Protein AF-A0A424SWW0-F1 (afdb_monomer_lite)

Radius of gyration: 15.71 Å; chains: 1; bounding box: 41×30×38 Å

Foldseek 3Di:
DDAAEEEDEDDPAAQKDFDADWDPDDPTDTLDVPDPVRMDGNDDPRHQDPQQWDQDPNGIYHYQYPGPVRGGDDDDDDDDPPPDPPPD

pLDDT: mean 86.75, std 9.5, range [58.09, 97.12]

Structure (mmCIF, N/CA/C/O backbone):
data_AF-A0A424SWW0-F1
#
_entry.id   AF-A0A424SWW0-F1
#
loop_
_atom_site.group_PDB
_atom_site.id
_atom_site.type_symbol
_atom_site.label_atom_id
_atom_site.label_alt_id
_atom_site.label_comp_id
_atom_site.label_asym_id
_atom_site.label_entity_id
_atom_site.label_seq_id
_atom_site.pdbx_PDB_ins_code
_atom_site.Cartn_x
_atom_site.Cartn_y
_atom_site.Cartn_z
_atom_s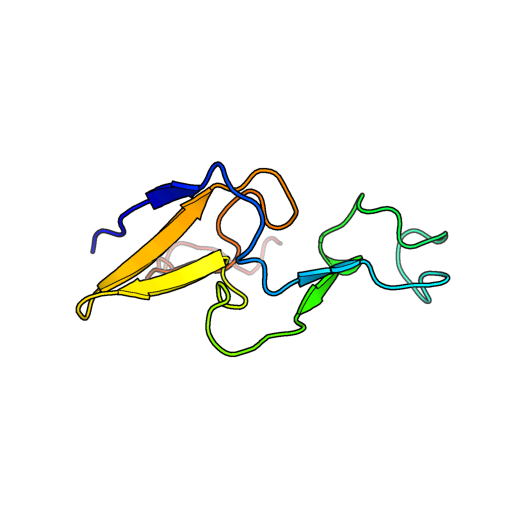ite.occupancy
_atom_site.B_iso_or_equiv
_atom_site.auth_seq_id
_atom_site.auth_comp_id
_atom_site.auth_asym_id
_atom_site.auth_atom_id
_atom_site.pdbx_PDB_model_num
ATOM 1 N N . MET A 1 1 ? -22.678 -4.785 6.526 1.00 63.09 1 MET A N 1
ATOM 2 C CA . MET A 1 1 ? -21.427 -4.707 7.306 1.00 63.09 1 MET A CA 1
ATOM 3 C C . MET A 1 1 ? -20.677 -3.470 6.848 1.00 63.09 1 MET A C 1
ATOM 5 O O . MET A 1 1 ? -20.655 -3.214 5.652 1.00 63.09 1 MET A O 1
ATOM 9 N N . HIS A 1 2 ? -20.182 -2.670 7.785 1.00 76.75 2 HIS A N 1
ATOM 10 C CA . HIS A 1 2 ? -19.610 -1.351 7.526 1.00 76.75 2 HIS A CA 1
ATOM 11 C C . HIS A 1 2 ? -18.168 -1.335 8.026 1.00 76.75 2 HIS A C 1
ATOM 13 O O . HIS A 1 2 ? -17.920 -1.783 9.144 1.00 76.75 2 HIS A O 1
ATOM 19 N N . PHE A 1 3 ? -17.253 -0.830 7.204 1.00 85.50 3 PHE A N 1
ATOM 20 C CA . PHE A 1 3 ? -15.876 -0.579 7.605 1.00 85.50 3 PHE A CA 1
ATOM 21 C C . PHE A 1 3 ? -15.614 0.912 7.617 1.00 85.50 3 PHE A C 1
ATOM 23 O O . PHE A 1 3 ? -16.010 1.632 6.700 1.00 85.50 3 PHE A O 1
ATOM 30 N N . GLU A 1 4 ? -14.909 1.346 8.649 1.00 91.88 4 GLU A N 1
ATOM 31 C CA . GLU A 1 4 ? -14.423 2.709 8.749 1.00 91.88 4 GLU A CA 1
ATOM 32 C C . GLU A 1 4 ? -13.124 2.835 7.943 1.00 91.88 4 GLU A C 1
ATOM 34 O O . GLU A 1 4 ? -12.261 1.951 7.987 1.00 91.88 4 GLU A O 1
ATOM 39 N N . ILE A 1 5 ? -12.995 3.936 7.203 1.00 91.50 5 ILE A N 1
ATOM 40 C CA . ILE A 1 5 ? -11.792 4.278 6.445 1.00 91.50 5 ILE A CA 1
ATOM 41 C C . ILE A 1 5 ? -11.323 5.645 6.929 1.00 91.50 5 ILE A C 1
ATOM 43 O O . ILE A 1 5 ? -12.062 6.624 6.840 1.00 91.50 5 ILE A O 1
ATOM 47 N N . HIS A 1 6 ? -10.091 5.716 7.423 1.00 91.50 6 HIS A N 1
ATOM 48 C CA . HIS A 1 6 ? -9.494 6.952 7.931 1.00 91.50 6 HIS A CA 1
ATOM 49 C C . HIS A 1 6 ? -8.267 7.338 7.111 1.00 91.50 6 HIS A C 1
ATOM 51 O O . HIS A 1 6 ? -7.554 6.481 6.604 1.00 91.50 6 HIS A O 1
ATOM 57 N N . TYR A 1 7 ? -7.973 8.629 6.988 1.00 90.81 7 TYR A N 1
ATOM 58 C CA . TYR A 1 7 ? -6.741 9.077 6.339 1.00 90.81 7 TYR A CA 1
ATOM 59 C C . TYR A 1 7 ? -5.613 9.253 7.362 1.00 90.81 7 TYR A C 1
ATOM 61 O O . TYR A 1 7 ? -5.761 9.974 8.351 1.00 90.81 7 TYR A O 1
ATOM 69 N N . LEU A 1 8 ? -4.464 8.626 7.107 1.00 84.56 8 LEU A N 1
ATOM 70 C CA . LEU A 1 8 ? -3.274 8.706 7.945 1.00 84.56 8 LEU A CA 1
ATOM 71 C C . LEU A 1 8 ? -2.201 9.568 7.268 1.00 84.56 8 LEU A C 1
ATOM 73 O O . LEU A 1 8 ? -1.495 9.130 6.360 1.00 84.56 8 LEU A O 1
ATOM 77 N N . LYS A 1 9 ? -2.034 10.799 7.762 1.00 74.56 9 LYS A N 1
ATOM 78 C CA . LYS A 1 9 ? -1.054 11.757 7.222 1.00 74.56 9 LYS A CA 1
ATOM 79 C C . LYS A 1 9 ? 0.405 11.366 7.514 1.00 74.56 9 LYS A C 1
ATOM 81 O O . LYS A 1 9 ? 1.284 11.668 6.709 1.00 74.56 9 LYS A O 1
ATOM 86 N N . ASN A 1 10 ? 0.666 10.692 8.642 1.00 67.44 10 ASN A N 1
ATOM 87 C CA . ASN A 1 10 ? 2.019 10.349 9.096 1.00 67.44 10 ASN A CA 1
ATOM 88 C C . ASN A 1 10 ? 2.437 8.929 8.705 1.00 67.44 10 ASN A C 1
ATOM 90 O O . ASN A 1 10 ? 1.739 7.956 8.969 1.00 67.44 10 ASN A O 1
ATOM 94 N N . GLN A 1 11 ? 3.646 8.821 8.155 1.00 61.41 11 GLN A N 1
ATOM 95 C CA . GLN A 1 11 ? 4.127 7.639 7.443 1.00 61.41 11 GLN A CA 1
ATOM 96 C C . GLN A 1 11 ? 4.689 6.489 8.308 1.00 61.41 11 GLN A C 1
ATOM 98 O O . GLN A 1 11 ? 5.277 5.536 7.806 1.00 61.41 11 GLN A O 1
ATOM 103 N N . LYS A 1 12 ? 4.559 6.550 9.637 1.00 58.16 12 LYS A N 1
ATOM 104 C CA . LYS A 1 12 ? 5.303 5.645 10.535 1.00 58.16 12 LYS A CA 1
ATOM 105 C C . LYS A 1 12 ? 4.706 4.239 10.716 1.00 58.16 12 LYS A C 1
ATOM 107 O O . LYS A 1 12 ? 5.262 3.470 11.494 1.00 58.16 12 LYS A O 1
ATOM 112 N N . LEU A 1 13 ? 3.624 3.883 10.017 1.00 63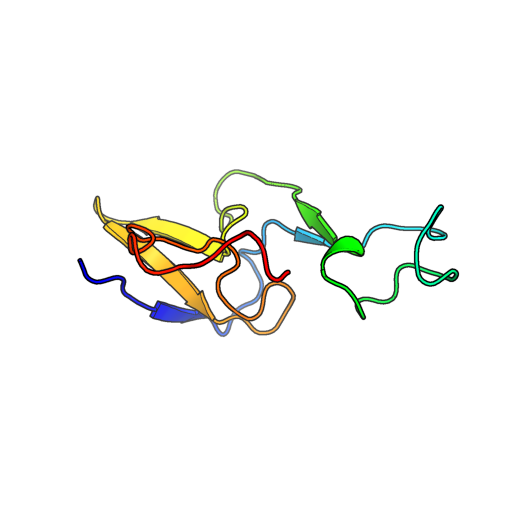.12 13 LEU A N 1
ATOM 113 C CA . LEU A 1 13 ? 2.845 2.664 10.300 1.00 63.12 13 LEU A CA 1
ATOM 114 C C . LEU A 1 13 ? 2.756 1.660 9.133 1.00 63.12 13 LEU A C 1
ATOM 116 O O . LEU A 1 13 ? 1.903 0.781 9.170 1.00 63.12 13 LEU A O 1
ATOM 120 N N . PHE A 1 14 ? 3.601 1.729 8.100 1.00 73.38 14 PHE A N 1
ATOM 121 C CA . PHE A 1 14 ? 3.422 0.857 6.926 1.00 73.38 14 PHE A CA 1
ATOM 122 C C . PHE A 1 14 ? 4.139 -0.487 7.044 1.00 73.38 14 PHE A C 1
ATOM 124 O O . PHE A 1 14 ? 5.337 -0.572 7.346 1.00 73.38 14 PHE A O 1
ATOM 131 N N . GLY A 1 15 ? 3.387 -1.551 6.768 1.00 85.38 15 GLY A N 1
ATOM 132 C CA . GLY A 1 15 ? 3.848 -2.935 6.728 1.00 85.38 15 GLY A CA 1
ATOM 133 C C . GLY A 1 15 ? 4.614 -3.336 5.472 1.00 85.38 15 GLY A C 1
ATOM 134 O O . GLY A 1 15 ? 5.051 -4.472 5.412 1.00 85.38 15 GLY A O 1
ATOM 135 N N . TRP A 1 16 ? 4.796 -2.456 4.487 1.00 91.94 16 TRP A N 1
ATOM 136 C CA . TRP A 1 16 ? 5.274 -2.823 3.150 1.00 91.94 16 TRP A CA 1
ATOM 137 C C . TRP A 1 16 ? 6.618 -2.182 2.808 1.00 91.94 16 TRP A C 1
ATOM 139 O O . TRP A 1 16 ? 6.895 -1.058 3.221 1.00 91.94 16 TRP A O 1
ATOM 149 N N . SER A 1 17 ? 7.437 -2.897 2.036 1.00 92.12 17 SER A N 1
ATOM 150 C CA . SER A 1 17 ? 8.687 -2.385 1.470 1.00 92.12 17 SER A CA 1
ATOM 151 C C . SER A 1 17 ? 8.776 -2.708 -0.015 1.00 92.12 17 SER A C 1
ATOM 153 O O . SER A 1 17 ? 8.286 -3.750 -0.457 1.00 92.12 17 SER A O 1
ATOM 155 N N . LEU A 1 18 ? 9.408 -1.816 -0.777 1.00 94.44 18 LEU A N 1
ATOM 156 C CA . LEU A 1 18 ? 9.758 -2.073 -2.170 1.00 94.44 18 LEU A CA 1
ATOM 157 C C . LEU A 1 18 ? 10.778 -3.222 -2.214 1.00 94.44 18 LEU A C 1
ATOM 159 O O . LEU A 1 18 ? 11.684 -3.285 -1.380 1.00 94.44 18 LEU A O 1
ATOM 163 N N . LYS A 1 19 ? 10.593 -4.162 -3.139 1.00 95.06 19 LYS A N 1
ATOM 164 C CA . LYS A 1 19 ? 11.568 -5.208 -3.451 1.00 95.06 19 LYS A CA 1
ATOM 165 C C . LYS A 1 19 ? 12.785 -4.580 -4.121 1.00 95.06 19 LYS A C 1
ATOM 167 O O . LYS A 1 19 ? 12.689 -3.558 -4.790 1.00 95.06 19 LYS A O 1
ATOM 172 N N . GLU A 1 20 ? 13.929 -5.221 -3.962 1.00 94.12 20 GLU A N 1
ATOM 173 C CA . GLU A 1 20 ? 15.168 -4.791 -4.602 1.00 94.12 20 GLU A CA 1
ATOM 174 C C . GLU A 1 20 ? 15.438 -5.609 -5.871 1.00 94.12 20 GLU A C 1
ATOM 176 O O . GLU A 1 20 ? 14.871 -6.685 -6.067 1.00 94.12 20 GLU A O 1
ATOM 181 N N . CYS A 1 21 ? 16.342 -5.112 -6.720 1.00 94.75 21 CYS A N 1
ATOM 182 C CA . CYS A 1 21 ? 16.800 -5.769 -7.951 1.00 94.75 21 CYS A CA 1
ATOM 183 C C . CYS A 1 21 ? 15.748 -5.829 -9.083 1.00 94.75 21 CYS A C 1
ATOM 185 O O . CYS A 1 21 ? 14.952 -4.904 -9.265 1.00 94.75 21 CYS A O 1
ATOM 187 N N . LEU A 1 22 ? 15.845 -6.856 -9.937 1.00 95.75 22 LEU A N 1
ATOM 188 C CA . LEU A 1 22 ? 15.073 -7.021 -11.169 1.00 95.75 22 LEU A CA 1
ATOM 189 C C . LEU A 1 22 ? 13.925 -8.017 -10.979 1.00 95.75 22 LEU A C 1
ATOM 191 O O . LEU A 1 22 ? 14.043 -8.994 -10.237 1.00 95.75 22 LEU A O 1
ATOM 195 N N . ARG A 1 23 ? 12.830 -7.799 -11.705 1.00 95.31 23 ARG A N 1
ATOM 196 C CA . ARG A 1 23 ? 11.729 -8.757 -11.820 1.00 95.31 23 ARG A CA 1
ATOM 197 C C . ARG A 1 23 ? 12.194 -9.987 -12.598 1.00 95.31 23 ARG A C 1
ATOM 199 O O . ARG A 1 23 ? 12.817 -9.865 -13.650 1.00 95.31 23 ARG A O 1
ATOM 206 N N . HIS A 1 24 ? 11.853 -11.171 -12.094 1.00 92.38 24 HIS A N 1
ATOM 207 C CA . HIS A 1 24 ? 12.154 -12.442 -12.764 1.00 92.38 24 HIS A CA 1
ATOM 208 C C . HIS A 1 24 ? 11.120 -12.814 -13.843 1.00 92.38 24 HIS A C 1
ATOM 210 O O . HIS A 1 24 ? 11.392 -13.664 -14.685 1.00 92.38 24 HIS A O 1
ATOM 216 N N . SER A 1 25 ? 9.935 -12.198 -13.816 1.00 92.69 25 SER A N 1
ATOM 217 C CA . SER A 1 25 ? 8.820 -12.461 -14.734 1.00 92.69 25 SER A CA 1
ATOM 218 C C . SER A 1 25 ? 7.903 -11.239 -14.857 1.00 92.69 25 SER A C 1
ATOM 220 O O . SER A 1 25 ? 8.011 -10.299 -14.070 1.00 92.69 25 SER A O 1
ATOM 222 N N . GLY A 1 26 ? 6.955 -11.273 -15.801 1.00 88.75 26 GLY A N 1
ATOM 223 C CA . GLY A 1 26 ? 6.034 -10.159 -16.051 1.00 88.75 26 GLY A CA 1
ATOM 224 C C . GLY A 1 26 ? 6.711 -9.023 -16.830 1.00 88.75 26 GLY A C 1
ATOM 225 O O . GLY A 1 26 ? 7.572 -9.309 -17.667 1.00 88.75 26 GLY A O 1
ATOM 226 N N . PRO A 1 27 ? 6.345 -7.746 -16.599 1.00 91.81 27 PRO A N 1
ATOM 227 C CA . PRO A 1 27 ? 7.042 -6.629 -17.225 1.00 91.81 27 PRO A CA 1
ATOM 228 C C . PRO A 1 27 ? 8.473 -6.573 -16.681 1.00 91.81 27 PRO A C 1
ATOM 230 O O . PRO A 1 27 ? 8.686 -6.194 -15.535 1.00 91.81 27 PRO A O 1
ATOM 233 N N . LEU A 1 28 ? 9.456 -6.993 -17.483 1.00 94.19 28 LEU A N 1
ATOM 234 C CA . LEU A 1 28 ? 10.870 -6.994 -17.094 1.00 94.19 28 LEU A CA 1
ATOM 235 C C . LEU A 1 28 ? 11.334 -5.598 -16.636 1.00 94.19 28 LEU A C 1
ATOM 237 O O . LEU A 1 28 ? 10.734 -4.580 -16.973 1.00 94.19 28 LEU A O 1
ATOM 241 N N . GLY A 1 29 ? 12.427 -5.548 -15.875 1.00 95.75 29 GLY A N 1
ATOM 242 C CA . GLY A 1 29 ? 12.988 -4.303 -15.344 1.00 95.75 29 GLY A CA 1
ATOM 243 C C . GLY A 1 29 ? 13.142 -4.332 -13.828 1.00 95.75 29 GLY A C 1
ATOM 244 O O . GLY A 1 29 ? 13.024 -5.386 -13.201 1.00 95.75 29 GLY A O 1
ATOM 245 N N . ARG A 1 30 ? 13.455 -3.175 -13.239 1.00 97.12 30 ARG A N 1
ATOM 246 C CA . ARG A 1 30 ? 13.607 -3.021 -11.786 1.00 97.12 30 ARG A CA 1
ATOM 247 C C . ARG A 1 30 ? 12.251 -2.912 -11.109 1.00 97.12 30 ARG A C 1
ATOM 249 O O . ARG A 1 30 ? 11.334 -2.342 -11.687 1.00 97.12 30 ARG A O 1
ATOM 256 N N . TYR A 1 31 ? 12.163 -3.388 -9.873 1.00 96.38 31 TYR A N 1
ATOM 257 C CA . TYR A 1 31 ? 11.067 -3.012 -8.985 1.00 96.38 31 TYR A CA 1
ATOM 258 C C . TYR A 1 31 ? 11.131 -1.496 -8.740 1.00 96.38 31 TYR A C 1
ATOM 260 O O . TYR A 1 31 ? 12.078 -1.000 -8.132 1.00 96.38 31 TYR A O 1
ATOM 268 N N . ASP A 1 32 ? 10.166 -0.756 -9.278 1.00 95.56 32 ASP A N 1
ATOM 269 C CA . ASP A 1 32 ? 10.191 0.710 -9.380 1.00 95.56 32 ASP A CA 1
ATOM 270 C C . ASP A 1 32 ? 8.916 1.367 -8.836 1.00 95.56 32 ASP A C 1
ATOM 272 O O . ASP A 1 32 ? 8.647 2.528 -9.128 1.00 95.56 32 ASP A O 1
ATOM 276 N N . ALA A 1 33 ? 8.168 0.631 -8.007 1.00 94.69 33 ALA A N 1
ATOM 277 C CA . ALA A 1 33 ? 6.904 1.038 -7.394 1.00 94.69 33 ALA A CA 1
ATOM 278 C C . ALA A 1 33 ? 5.719 1.163 -8.365 1.00 94.69 33 ALA A C 1
ATOM 280 O O . ALA A 1 33 ? 4.641 1.598 -7.954 1.00 94.69 33 ALA A O 1
ATOM 281 N N . THR A 1 34 ? 5.881 0.752 -9.624 1.00 94.75 34 TH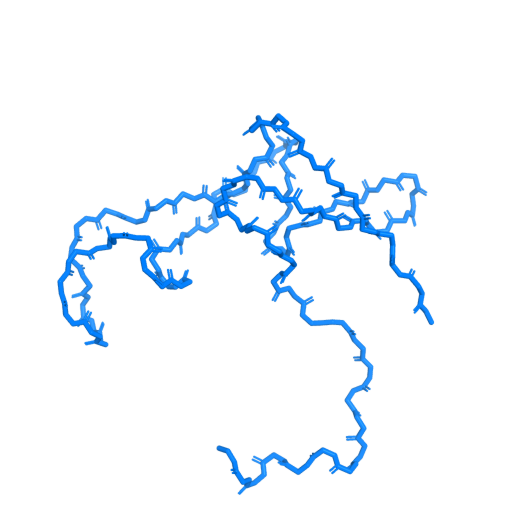R A N 1
ATOM 282 C CA . THR A 1 34 ? 4.802 0.792 -10.618 1.00 94.75 34 THR A CA 1
ATOM 283 C C . THR A 1 34 ? 3.701 -0.221 -10.304 1.00 94.75 34 THR A C 1
ATOM 285 O O . THR A 1 34 ? 2.523 0.065 -10.518 1.00 94.75 34 THR A O 1
ATOM 288 N N . TYR A 1 35 ? 4.060 -1.401 -9.786 1.00 93.56 35 TYR A N 1
ATOM 289 C CA . TYR A 1 35 ? 3.129 -2.521 -9.604 1.00 93.56 35 TYR A CA 1
ATOM 290 C C . TYR A 1 35 ? 2.969 -2.932 -8.138 1.00 93.56 35 TYR A C 1
ATOM 292 O O . TYR A 1 35 ? 3.873 -2.768 -7.319 1.00 93.56 35 TYR A O 1
ATOM 300 N N . ASN A 1 36 ? 1.830 -3.548 -7.803 1.00 92.50 36 ASN A N 1
ATOM 301 C CA . ASN A 1 36 ? 1.599 -4.122 -6.470 1.00 92.50 36 ASN A CA 1
ATOM 302 C C . ASN A 1 36 ? 2.644 -5.189 -6.124 1.00 92.50 36 ASN A C 1
ATOM 304 O O . ASN A 1 36 ? 3.098 -5.301 -4.986 1.00 92.50 36 ASN A O 1
ATOM 308 N N . GLU A 1 37 ? 3.032 -5.958 -7.134 1.00 93.38 37 GLU A N 1
ATOM 309 C CA . GLU A 1 37 ? 4.003 -7.039 -7.087 1.00 93.38 37 GLU A CA 1
ATOM 310 C C . GLU A 1 37 ? 5.420 -6.531 -6.818 1.00 93.38 37 GLU A C 1
ATOM 312 O O . GLU A 1 37 ? 6.286 -7.335 -6.467 1.00 93.38 37 GLU A O 1
ATOM 317 N N . ASP A 1 38 ? 5.659 -5.221 -6.922 1.00 95.88 38 ASP A N 1
ATOM 318 C CA . ASP A 1 38 ? 6.941 -4.623 -6.569 1.00 95.88 38 ASP A CA 1
ATOM 319 C C . ASP A 1 38 ? 7.164 -4.543 -5.070 1.00 95.88 38 ASP A C 1
ATOM 321 O O . ASP A 1 38 ? 8.292 -4.362 -4.627 1.00 95.88 38 ASP A O 1
ATOM 325 N N . TYR A 1 39 ? 6.116 -4.715 -4.274 1.00 94.31 39 TYR A N 1
ATOM 326 C CA . TYR A 1 39 ? 6.194 -4.623 -2.832 1.00 94.31 39 TYR A CA 1
ATOM 327 C C . TYR A 1 39 ? 6.109 -6.001 -2.181 1.00 94.31 39 TYR A C 1
ATOM 329 O O . TYR A 1 39 ? 5.531 -6.953 -2.711 1.00 94.31 39 TYR A O 1
ATOM 337 N N . HIS A 1 40 ? 6.694 -6.117 -0.997 1.00 93.62 40 HIS A N 1
ATOM 338 C CA . HIS A 1 40 ? 6.546 -7.277 -0.132 1.00 93.62 40 HIS A CA 1
ATOM 339 C C . HIS A 1 40 ? 6.155 -6.833 1.276 1.00 93.62 40 HIS A C 1
ATOM 341 O O . HIS A 1 40 ? 6.564 -5.769 1.755 1.00 93.62 40 HIS A O 1
ATOM 347 N N . TYR A 1 41 ? 5.320 -7.643 1.924 1.00 92.56 41 TYR A N 1
ATOM 348 C CA . TYR A 1 41 ? 4.898 -7.388 3.289 1.00 92.56 41 TYR A CA 1
ATOM 349 C C . TYR A 1 41 ? 6.031 -7.762 4.247 1.00 92.56 41 TYR A C 1
ATOM 351 O O . TYR A 1 41 ? 6.577 -8.858 4.193 1.00 92.56 41 TYR A O 1
ATOM 359 N N . MET A 1 42 ? 6.371 -6.829 5.125 1.00 89.69 42 MET A N 1
ATOM 360 C CA . MET A 1 42 ? 7.451 -6.871 6.112 1.00 89.69 42 MET A CA 1
ATOM 361 C C . MET A 1 42 ? 6.903 -6.756 7.540 1.00 89.69 42 MET A C 1
ATOM 363 O O . MET A 1 42 ? 7.580 -6.198 8.403 1.00 89.69 42 MET A O 1
ATOM 367 N N . GLY A 1 43 ? 5.654 -7.181 7.768 1.00 75.62 43 GLY A N 1
ATOM 368 C CA . GLY A 1 43 ? 4.867 -6.960 8.987 1.00 75.62 43 GLY A CA 1
ATOM 369 C C . GLY A 1 43 ? 5.637 -6.967 10.312 1.00 75.62 43 GLY A C 1
ATOM 370 O O . GLY A 1 43 ? 6.571 -7.740 10.514 1.00 75.62 43 GLY A O 1
ATOM 371 N N . ARG A 1 44 ? 5.237 -6.084 11.237 1.00 71.25 44 ARG A N 1
ATOM 372 C CA . ARG A 1 44 ? 5.754 -5.991 12.616 1.00 71.25 44 ARG A CA 1
ATOM 373 C C . ARG A 1 44 ? 4.670 -5.455 13.552 1.00 71.25 44 ARG A C 1
ATOM 375 O O . ARG A 1 44 ? 3.684 -4.884 13.090 1.00 71.25 44 ARG A O 1
ATOM 382 N N . THR A 1 45 ? 4.900 -5.563 14.860 1.00 71.06 45 THR A N 1
ATOM 383 C CA . THR A 1 45 ? 4.114 -4.876 15.895 1.00 71.06 45 THR A CA 1
ATOM 384 C C . THR A 1 45 ? 3.992 -3.383 15.572 1.00 71.06 45 THR A C 1
ATOM 386 O O . THR A 1 45 ? 4.974 -2.756 15.172 1.00 71.06 45 THR A O 1
ATOM 389 N N . ASN A 1 46 ? 2.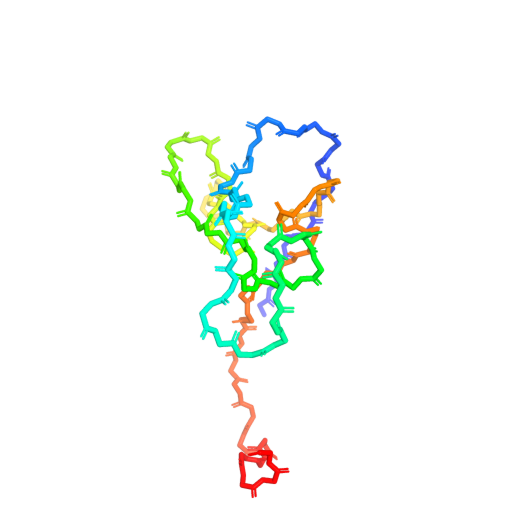801 -2.809 15.764 1.00 75.44 46 ASN A N 1
ATOM 390 C CA . ASN A 1 46 ? 2.487 -1.396 15.501 1.00 75.44 46 ASN A CA 1
ATOM 391 C C . ASN A 1 46 ? 2.574 -0.973 14.023 1.00 75.44 46 ASN A C 1
ATOM 393 O O . ASN A 1 46 ? 2.933 0.164 13.727 1.00 75.44 46 ASN A O 1
ATOM 397 N N . LYS A 1 47 ? 2.252 -1.865 13.085 1.00 86.50 47 LYS A N 1
ATOM 398 C CA . LYS A 1 47 ? 2.088 -1.531 11.666 1.00 86.50 47 LYS A CA 1
ATOM 399 C C . LYS A 1 47 ? 0.701 -1.934 11.178 1.00 86.50 47 LYS A C 1
ATOM 401 O O . LYS A 1 47 ? 0.088 -2.830 11.752 1.00 86.50 47 LYS A O 1
ATOM 406 N N . LEU A 1 48 ? 0.239 -1.287 10.110 1.00 90.12 48 LEU A N 1
ATOM 407 C CA . LEU A 1 48 ? -0.902 -1.759 9.335 1.00 90.12 48 LEU A CA 1
ATOM 408 C C . LEU A 1 48 ? -0.588 -3.151 8.778 1.00 90.12 48 LEU A C 1
ATOM 410 O O . LEU A 1 48 ? 0.563 -3.472 8.446 1.00 90.12 48 LEU A O 1
ATOM 414 N N . ASP A 1 49 ? -1.613 -3.981 8.701 1.00 92.00 49 ASP A N 1
ATOM 415 C CA . ASP A 1 49 ? -1.497 -5.324 8.164 1.00 92.00 49 ASP A CA 1
ATOM 416 C C . ASP A 1 49 ? -1.363 -5.337 6.629 1.00 92.00 49 ASP A C 1
ATOM 418 O O . ASP A 1 49 ? -1.245 -4.307 5.955 1.00 92.00 49 ASP A O 1
ATOM 422 N N . GLU A 1 50 ? -1.348 -6.534 6.054 1.00 92.44 50 GLU A N 1
ATOM 423 C CA . GLU A 1 50 ? -1.229 -6.746 4.610 1.00 92.44 50 GLU A CA 1
ATOM 424 C C . GLU A 1 50 ? -2.387 -6.150 3.784 1.00 92.44 50 GLU A C 1
ATOM 426 O O . GLU A 1 50 ? -2.247 -5.928 2.573 1.00 92.44 50 GLU A O 1
ATOM 431 N N . CYS A 1 51 ? -3.507 -5.846 4.441 1.00 92.06 51 CYS A N 1
ATOM 432 C CA . CYS A 1 51 ? -4.716 -5.292 3.854 1.00 92.06 51 CYS A CA 1
ATOM 433 C C . CYS A 1 51 ? -4.784 -3.762 3.939 1.00 92.06 51 CYS A C 1
ATOM 435 O O . CYS A 1 51 ? -5.709 -3.177 3.368 1.00 92.06 51 CYS A O 1
ATOM 437 N N . ASN A 1 52 ? -3.794 -3.125 4.579 1.00 91.81 52 ASN A N 1
ATOM 438 C CA . ASN A 1 52 ? -3.767 -1.700 4.919 1.00 91.81 52 ASN A CA 1
ATOM 439 C C . ASN A 1 52 ? -4.780 -1.317 6.014 1.00 91.81 52 ASN A C 1
ATOM 441 O O . ASN A 1 52 ? -5.363 -0.228 5.991 1.00 91.81 52 ASN A O 1
ATOM 445 N N . GLY A 1 53 ? -5.013 -2.230 6.960 1.00 91.31 53 GLY A N 1
ATOM 446 C CA . GLY A 1 53 ? -5.893 -2.021 8.103 1.00 91.31 53 GLY A CA 1
ATOM 447 C C . GLY A 1 53 ? -5.264 -2.416 9.436 1.00 91.31 53 GLY A C 1
ATOM 448 O O . GLY A 1 53 ? -4.091 -2.785 9.522 1.00 91.31 53 GLY A O 1
ATOM 449 N N . VAL A 1 54 ? -6.043 -2.272 10.506 1.00 89.38 54 VAL A N 1
ATOM 450 C CA . VAL A 1 54 ? -5.671 -2.678 11.865 1.00 89.38 54 VAL A CA 1
ATOM 451 C C . VAL A 1 54 ? -6.920 -3.005 12.683 1.00 89.38 54 VAL A C 1
ATOM 453 O O . VAL A 1 54 ? -7.984 -2.412 12.486 1.00 89.38 54 VAL A O 1
ATOM 456 N N . MET A 1 55 ? -6.779 -3.914 13.646 1.00 89.81 55 MET A N 1
ATOM 457 C CA . MET A 1 55 ? -7.771 -4.087 14.706 1.00 89.81 55 MET A CA 1
ATOM 458 C C . MET A 1 55 ? -7.640 -2.956 15.730 1.00 89.81 55 MET A C 1
ATOM 460 O O . MET A 1 55 ? -6.600 -2.797 16.370 1.00 89.81 55 MET A O 1
ATOM 464 N N . TYR A 1 56 ? -8.705 -2.180 15.906 1.00 86.88 56 TYR A N 1
ATOM 465 C CA . TYR A 1 56 ? -8.794 -1.098 16.879 1.00 86.88 56 TYR A CA 1
ATOM 466 C C . TYR A 1 56 ? -10.132 -1.165 17.618 1.00 86.88 56 TYR A C 1
ATOM 468 O O . TYR A 1 56 ? -11.187 -1.059 16.998 1.00 86.88 56 TYR A O 1
ATOM 476 N N . LYS A 1 57 ? -10.092 -1.324 18.951 1.00 90.12 57 LYS A N 1
ATOM 477 C CA . LYS A 1 57 ? -11.291 -1.440 19.811 1.00 90.12 57 LYS A CA 1
ATOM 478 C C . LYS A 1 57 ? -12.324 -2.434 19.248 1.00 90.12 57 LYS A C 1
ATOM 480 O O . LYS A 1 57 ? -13.472 -2.068 19.010 1.00 90.12 57 LYS A O 1
ATOM 485 N N . ASP A 1 58 ? -11.871 -3.656 18.966 1.00 91.19 58 ASP A N 1
ATOM 486 C CA . ASP A 1 58 ? -12.669 -4.769 18.416 1.00 91.19 58 ASP A CA 1
ATOM 487 C C . ASP A 1 58 ? -13.322 -4.517 17.049 1.00 91.19 58 ASP A C 1
ATOM 489 O O . ASP A 1 58 ? -14.147 -5.302 16.582 1.00 91.19 58 ASP A O 1
ATOM 493 N N . LYS A 1 59 ? -12.916 -3.450 16.358 1.00 91.06 59 LYS A N 1
ATOM 494 C CA . LYS A 1 59 ? -13.308 -3.166 14.981 1.00 91.06 59 LYS A CA 1
ATOM 495 C C . LYS A 1 59 ? -12.102 -3.221 14.068 1.00 91.06 59 LYS A C 1
ATOM 497 O O . LYS A 1 59 ? -11.016 -2.762 14.416 1.00 91.06 59 LYS A O 1
ATOM 502 N N . TYR A 1 60 ? -12.322 -3.733 12.869 1.00 90.69 60 TYR A N 1
ATOM 503 C CA . TYR A 1 60 ? -11.327 -3.673 11.817 1.00 90.69 60 TYR A CA 1
ATOM 504 C C . TYR A 1 60 ? -11.474 -2.363 11.039 1.00 90.69 60 TYR A C 1
ATOM 506 O O . TYR A 1 60 ? -12.554 -2.057 10.528 1.00 90.69 60 TYR A O 1
ATOM 514 N N . VAL A 1 61 ? -10.400 -1.578 10.989 1.00 91.00 61 VAL A N 1
ATOM 515 C CA . VAL A 1 61 ? -10.383 -0.229 10.416 1.00 91.00 61 VAL A CA 1
ATOM 516 C C . VAL A 1 61 ? -9.338 -0.158 9.312 1.00 91.00 61 VAL A C 1
ATOM 518 O O . VAL A 1 61 ? -8.200 -0.582 9.513 1.00 91.00 61 VAL A O 1
ATOM 521 N N . TYR A 1 62 ? -9.705 0.412 8.165 1.00 91.88 62 TYR A N 1
ATOM 522 C CA . TYR A 1 62 ? -8.786 0.641 7.053 1.00 91.88 62 TYR A CA 1
ATOM 523 C C . TYR A 1 62 ? -8.219 2.056 7.066 1.00 91.88 62 TYR A C 1
ATOM 525 O O . TYR A 1 62 ? -8.850 2.995 7.562 1.00 91.88 62 TYR A O 1
ATOM 533 N N . PHE A 1 63 ? -7.055 2.221 6.441 1.00 90.25 63 PHE A N 1
ATOM 534 C CA . PHE A 1 63 ? -6.429 3.524 6.282 1.00 90.25 63 PHE A CA 1
ATOM 535 C C . PHE A 1 63 ? -6.137 3.868 4.820 1.00 90.25 63 PHE A C 1
ATOM 537 O O . PHE A 1 63 ? -5.744 3.016 4.029 1.00 90.25 63 PHE A O 1
ATOM 544 N N . ILE A 1 64 ? -6.311 5.144 4.474 1.00 91.69 64 ILE A N 1
ATOM 545 C CA . ILE A 1 64 ? -5.714 5.760 3.287 1.00 91.69 64 ILE A CA 1
ATOM 546 C C . ILE A 1 64 ? -4.387 6.373 3.719 1.00 91.69 64 ILE A C 1
ATOM 548 O O . ILE A 1 64 ? -4.331 7.071 4.735 1.00 91.69 64 ILE A O 1
ATOM 552 N N . THR A 1 65 ? -3.322 6.134 2.961 1.00 89.69 65 THR A N 1
ATOM 553 C CA . THR A 1 65 ? -1.975 6.592 3.317 1.00 89.69 65 THR A CA 1
ATOM 554 C C . THR A 1 65 ? -1.293 7.339 2.170 1.00 89.69 65 THR A C 1
ATOM 556 O O . THR A 1 65 ? -1.782 7.355 1.046 1.00 89.69 65 THR A O 1
ATOM 559 N N . ASN A 1 66 ? -0.157 7.980 2.458 1.00 89.31 66 ASN A N 1
ATOM 560 C CA . ASN A 1 66 ? 0.639 8.706 1.459 1.00 89.31 66 ASN A CA 1
ATOM 561 C C . ASN A 1 66 ? 1.656 7.836 0.707 1.00 89.31 66 ASN A C 1
ATOM 563 O O . ASN A 1 66 ? 2.348 8.341 -0.172 1.00 89.31 66 ASN A O 1
ATOM 567 N N . THR A 1 67 ? 1.807 6.563 1.068 1.00 87.50 67 THR A N 1
ATOM 568 C CA . THR A 1 67 ? 2.744 5.642 0.408 1.00 87.50 67 THR A CA 1
ATOM 569 C C . THR A 1 67 ? 2.060 4.320 0.137 1.00 87.50 67 THR A C 1
ATOM 571 O O . THR A 1 67 ? 0.924 4.106 0.528 1.00 87.50 67 THR A O 1
ATOM 574 N N . TYR A 1 68 ? 2.748 3.394 -0.515 1.00 89.75 68 TYR A N 1
ATOM 575 C CA . TYR A 1 68 ? 2.192 2.067 -0.700 1.00 89.75 68 TYR A CA 1
ATOM 576 C C . TYR A 1 68 ? 1.948 1.341 0.644 1.00 89.75 68 TYR A C 1
ATOM 578 O O . TYR A 1 68 ? 2.863 1.304 1.475 1.00 89.75 68 TYR A O 1
ATOM 586 N N . PRO A 1 69 ? 0.775 0.708 0.846 1.00 91.62 69 PRO A N 1
ATOM 587 C CA . PRO A 1 69 ? -0.444 0.804 0.038 1.00 91.62 69 PRO A CA 1
ATOM 588 C C . PRO A 1 69 ? -1.200 2.122 0.294 1.00 91.62 69 PRO A C 1
ATOM 590 O O . PRO A 1 69 ? -1.425 2.515 1.442 1.00 91.62 69 PRO A O 1
ATOM 593 N N . ILE A 1 70 ? -1.625 2.802 -0.778 1.00 90.62 70 ILE A N 1
ATOM 594 C CA . ILE A 1 70 ? -2.376 4.068 -0.661 1.00 90.62 70 ILE A CA 1
ATOM 595 C C . ILE A 1 70 ? -3.812 3.792 -0.215 1.00 90.62 70 ILE A C 1
ATOM 597 O O . ILE A 1 70 ? -4.345 4.507 0.626 1.00 90.62 70 ILE A O 1
ATOM 601 N N . VAL A 1 71 ? -4.422 2.739 -0.760 1.00 91.38 71 VAL A N 1
ATOM 602 C CA . VAL A 1 71 ? -5.787 2.294 -0.454 1.00 91.38 71 VAL A CA 1
ATOM 603 C C . VAL A 1 71 ? -5.782 0.856 0.070 1.00 91.38 71 VAL A C 1
ATOM 605 O O . VAL A 1 71 ? -4.742 0.199 0.130 1.00 91.38 71 VAL A O 1
ATOM 608 N N . LEU A 1 72 ? -6.955 0.380 0.474 1.00 90.19 72 LEU A N 1
ATOM 609 C CA . LEU A 1 72 ? -7.182 -0.977 0.970 1.00 90.19 72 LEU A CA 1
ATOM 610 C C . LEU A 1 72 ? -6.834 -2.037 -0.087 1.00 90.19 72 LEU A C 1
ATOM 612 O O . LEU A 1 72 ? -7.167 -1.876 -1.260 1.00 90.19 72 LEU A O 1
ATOM 616 N N . ARG A 1 73 ? -6.174 -3.128 0.336 1.00 91.00 73 ARG A N 1
ATOM 617 C CA . ARG A 1 73 ? -5.760 -4.217 -0.574 1.00 91.00 73 ARG A CA 1
ATOM 618 C C . ARG A 1 73 ? -6.633 -5.463 -0.519 1.00 91.00 73 ARG A C 1
ATOM 620 O O . ARG A 1 73 ? -6.712 -6.189 -1.504 1.00 91.00 73 ARG A O 1
ATOM 627 N N . CYS A 1 74 ? -7.259 -5.734 0.621 1.00 89.56 74 CYS A N 1
ATOM 628 C CA . CYS A 1 74 ? -8.081 -6.927 0.783 1.00 89.56 74 CYS A CA 1
ATOM 629 C C . CYS A 1 74 ? -9.540 -6.597 0.505 1.00 89.56 74 CYS A C 1
ATOM 631 O O . CYS A 1 74 ? -10.136 -5.764 1.190 1.00 89.56 74 CYS A O 1
ATOM 633 N N . LEU A 1 75 ? -10.114 -7.278 -0.487 1.00 81.69 75 LEU A N 1
ATOM 634 C CA . LEU A 1 75 ? -11.548 -7.247 -0.722 1.00 81.69 75 LEU A CA 1
ATOM 635 C C . LEU A 1 75 ? -12.250 -8.000 0.408 1.00 81.69 75 LEU A C 1
ATOM 637 O O . LEU A 1 75 ? -11.883 -9.128 0.732 1.00 81.69 75 LEU A O 1
ATOM 641 N N . TYR A 1 76 ? -13.294 -7.399 0.962 1.00 79.75 76 TYR A N 1
ATOM 642 C CA . TYR A 1 76 ? -14.130 -8.050 1.954 1.00 79.75 76 TYR A CA 1
ATOM 643 C C . TYR A 1 76 ? -15.586 -8.028 1.492 1.00 79.75 76 TYR A C 1
ATOM 645 O O . TYR A 1 76 ? -16.133 -6.981 1.150 1.00 79.75 76 TYR A O 1
ATOM 653 N N . GLY A 1 77 ? -16.239 -9.187 1.531 1.00 80.56 77 GLY A N 1
ATOM 654 C CA . GLY A 1 77 ? -17.667 -9.322 1.274 1.00 80.56 77 GLY A CA 1
ATOM 655 C C . GLY A 1 77 ? -18.047 -10.748 0.903 1.00 80.56 77 GLY A C 1
ATOM 656 O O . GLY A 1 77 ? -17.195 -11.623 0.759 1.00 80.56 77 GLY A O 1
ATOM 657 N N . ARG A 1 78 ? -19.348 -10.981 0.720 1.00 85.62 78 ARG A N 1
ATOM 658 C CA . ARG A 1 78 ? -19.843 -12.209 0.097 1.00 85.62 78 ARG A CA 1
ATOM 659 C C . ARG A 1 78 ? -19.957 -11.961 -1.401 1.00 85.62 78 ARG A C 1
ATOM 661 O O . ARG A 1 78 ? -20.734 -11.109 -1.820 1.00 85.62 78 ARG A O 1
ATOM 668 N N . VAL A 1 79 ? -19.185 -12.699 -2.193 1.00 86.88 79 VAL A N 1
ATOM 669 C CA . VAL A 1 79 ? -19.303 -12.665 -3.657 1.00 86.88 79 VAL A CA 1
ATOM 670 C C . VAL A 1 79 ? -20.717 -13.117 -4.043 1.00 86.88 79 VAL A C 1
ATOM 672 O O . VAL A 1 79 ? -21.186 -14.143 -3.545 1.00 86.88 79 VAL A O 1
ATOM 675 N N . SER A 1 80 ? -21.404 -12.335 -4.882 1.00 87.50 80 SER A N 1
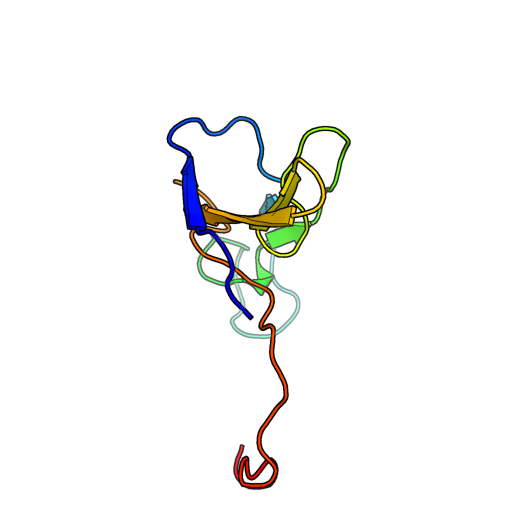ATOM 676 C CA . SER A 1 80 ? -22.743 -12.682 -5.380 1.00 87.50 80 SER A CA 1
ATOM 677 C C . SER A 1 80 ? -22.697 -13.965 -6.212 1.00 87.50 80 SER A C 1
ATOM 679 O O . SER A 1 80 ? -21.708 -14.217 -6.900 1.00 87.50 80 SER A O 1
ATOM 681 N N . SER A 1 81 ? -23.781 -14.745 -6.199 1.00 88.75 81 SER A N 1
ATOM 682 C CA . SER A 1 81 ? -23.953 -15.892 -7.103 1.00 88.75 81 SER A CA 1
ATOM 683 C C . SER A 1 81 ? -23.878 -15.493 -8.575 1.00 88.75 81 SER A C 1
ATOM 685 O O . SER A 1 81 ? -23.444 -16.288 -9.401 1.00 88.75 81 SER A O 1
ATOM 687 N N . ASP A 1 82 ? -24.247 -14.251 -8.885 1.00 89.06 82 ASP A N 1
ATOM 688 C CA . ASP A 1 82 ? -24.292 -13.736 -10.255 1.00 89.06 82 ASP A CA 1
ATOM 689 C C . ASP A 1 82 ? -22.909 -13.287 -10.757 1.00 89.06 82 ASP A C 1
ATOM 691 O O . ASP A 1 82 ? -22.749 -12.918 -11.921 1.00 89.06 82 ASP A O 1
ATOM 695 N N . PHE A 1 83 ? -21.883 -13.313 -9.895 1.00 87.06 83 PHE A N 1
ATOM 696 C CA . PHE A 1 83 ? -20.511 -13.027 -10.297 1.00 87.06 83 PHE A CA 1
ATOM 697 C C . PHE A 1 83 ? -19.961 -14.185 -11.137 1.00 87.06 83 PHE A C 1
ATOM 699 O O . PHE A 1 83 ? -19.503 -15.207 -10.616 1.00 87.06 83 PHE A O 1
ATOM 706 N N . ASN A 1 84 ? -19.998 -14.020 -12.458 1.00 80.81 84 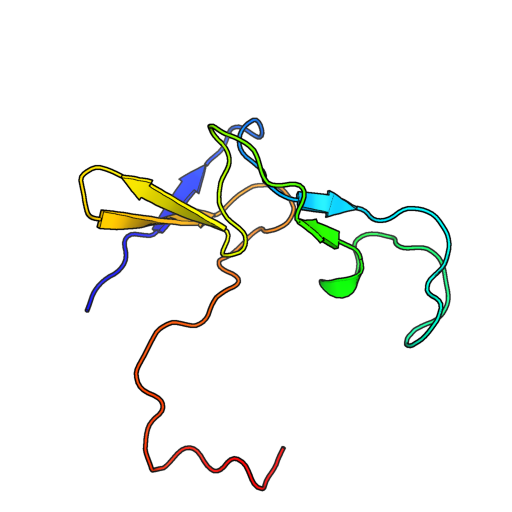ASN A N 1
ATOM 707 C CA . ASN A 1 84 ? -19.508 -15.032 -13.378 1.00 80.81 84 ASN A CA 1
ATOM 708 C C . ASN A 1 84 ? -17.971 -15.034 -13.459 1.00 80.81 84 ASN A C 1
ATOM 710 O O . ASN A 1 84 ? -17.365 -14.195 -14.122 1.00 80.81 84 ASN A O 1
ATOM 714 N N . LYS A 1 85 ? -17.349 -16.043 -12.844 1.00 71.94 85 LYS A N 1
ATOM 715 C CA . LYS A 1 85 ? -15.894 -16.266 -12.882 1.00 71.94 85 LYS A CA 1
ATOM 716 C C . LYS A 1 85 ? -15.376 -16.802 -14.221 1.00 71.94 85 LYS A C 1
ATOM 718 O O . LYS A 1 85 ? -14.174 -16.803 -14.426 1.00 71.94 85 LYS A O 1
ATOM 723 N N . SER A 1 86 ? -16.240 -17.273 -15.122 1.00 76.62 86 SER A N 1
ATOM 724 C CA . SER A 1 86 ? -15.831 -17.940 -16.367 1.00 76.62 86 SER A CA 1
ATOM 725 C C . SER A 1 86 ? -15.500 -16.981 -17.520 1.00 76.62 86 SER A C 1
ATOM 727 O O . SER A 1 86 ? -15.302 -17.437 -18.645 1.00 76.62 86 SER A O 1
ATOM 729 N N . ARG A 1 87 ? -15.547 -15.664 -17.291 1.00 63.25 87 ARG A N 1
ATOM 730 C CA . ARG A 1 87 ? -15.350 -14.621 -18.317 1.00 63.25 87 ARG A CA 1
ATOM 731 C C . ARG A 1 87 ? -14.121 -13.735 -18.071 1.00 63.25 87 ARG A C 1
ATOM 733 O O . ARG A 1 87 ? -13.991 -12.708 -18.733 1.00 63.25 87 ARG A O 1
ATOM 740 N N . HIS A 1 88 ? -13.246 -14.130 -17.150 1.00 58.09 88 HIS A N 1
ATOM 741 C CA . HIS A 1 88 ? -12.016 -13.426 -16.796 1.00 58.09 88 HIS A CA 1
ATOM 742 C C . HIS A 1 88 ? -10.842 -14.396 -16.746 1.00 58.09 88 HIS A C 1
ATOM 744 O O . HIS A 1 88 ? -11.038 -15.503 -16.198 1.00 58.09 88 HIS A O 1
#

Secondary structure (DSSP, 8-state):
---EEEEE-S-TT--EEEPPSB-SSSS-SB--SSSGGGEEE---TTS--TTSEEEETTEEEEEEESSSSSS--S--SPPPTT--GGG-

Sequence (88 aa):
MHFEIHYLKNQKLFGWSLKECLRHSGPLGRYDATYNEDYHYMGRTNKLDECNGVMYKDKYVYFITNTYPIVLRCLYGRVSSDFNKSRH